Protein AF-A0A1F2RU32-F1 (afdb_monomer)

Foldseek 3Di:
DEDAAFDKDWDWDFDDDDQVFAFQKWKKKWKKFVVWKAWDDKDFDPQCVVQVKDKDWDKDKDQQDPVRTIMIIIIIMIGGPDDADPSHRGGTTGITTMMTTHNPDDWDKMKTDMDTPFIWGPDVVTDTDPDDDDDIDIYTHDHPPDDDDDDDDDDDD

Structure (mmCIF, N/CA/C/O backbone):
data_AF-A0A1F2RU32-F1
#
_entry.id   AF-A0A1F2RU32-F1
#
loop_
_atom_site.group_PDB
_atom_site.id
_atom_site.type_symbol
_atom_site.label_atom_id
_atom_site.label_alt_id
_atom_site.label_comp_id
_atom_site.label_asym_id
_atom_site.label_entity_id
_atom_site.label_seq_id
_atom_site.pdbx_PDB_ins_code
_atom_site.Cartn_x
_atom_site.Cartn_y
_atom_site.Cartn_z
_atom_site.occupancy
_atom_site.B_iso_or_equiv
_atom_site.auth_seq_id
_atom_site.auth_comp_id
_atom_site.auth_asym_id
_atom_site.auth_atom_id
_atom_site.pdbx_PDB_model_num
ATOM 1 N N . MET A 1 1 ? -0.261 -8.547 11.687 1.00 83.44 1 MET A N 1
ATOM 2 C CA . MET A 1 1 ? 0.216 -7.687 12.798 1.00 83.44 1 MET A CA 1
ATOM 3 C C . MET A 1 1 ? -0.922 -7.461 13.772 1.00 83.44 1 MET A C 1
ATOM 5 O O . MET A 1 1 ? -2.059 -7.501 13.321 1.00 83.44 1 MET A O 1
ATOM 9 N N . SER A 1 2 ? -0.645 -7.205 15.049 1.00 88.38 2 SER A N 1
ATOM 10 C CA . SER A 1 2 ? -1.663 -6.806 16.025 1.00 88.38 2 SER A CA 1
ATOM 11 C C . SER A 1 2 ? -1.322 -5.476 16.695 1.00 88.38 2 SER A C 1
ATOM 13 O O . SER A 1 2 ? -0.179 -5.019 16.639 1.00 88.38 2 SER A O 1
ATOM 15 N N . GLY A 1 3 ? -2.331 -4.82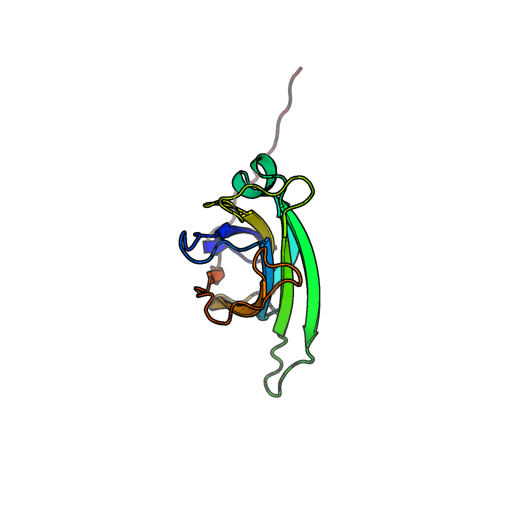8 17.271 1.00 89.88 3 GLY A N 1
ATOM 16 C CA . GLY A 1 3 ? -2.186 -3.614 18.062 1.00 89.88 3 GLY A CA 1
ATOM 17 C C . GLY A 1 3 ? -3.465 -3.280 18.811 1.00 89.88 3 GLY A C 1
ATOM 18 O O . GLY A 1 3 ? -4.517 -3.868 18.572 1.00 89.88 3 GLY A O 1
ATOM 19 N N . THR A 1 4 ? -3.371 -2.316 19.712 1.00 92.56 4 THR A N 1
ATOM 20 C CA . THR A 1 4 ? -4.473 -1.914 20.586 1.00 92.56 4 THR A CA 1
ATOM 21 C C . THR A 1 4 ? -5.026 -0.557 20.145 1.00 92.56 4 THR A C 1
ATOM 23 O O . THR A 1 4 ? -4.359 0.156 19.385 1.00 92.56 4 THR A O 1
ATOM 26 N N . PRO A 1 5 ? -6.246 -0.170 20.555 1.00 94.38 5 PRO A N 1
ATOM 27 C CA . PRO A 1 5 ? -6.789 1.148 20.235 1.00 94.38 5 PRO A CA 1
ATOM 28 C C . PRO A 1 5 ? -5.807 2.280 20.573 1.00 94.38 5 PRO A C 1
ATOM 30 O O . PRO A 1 5 ? -5.246 2.328 21.664 1.00 94.38 5 PRO A O 1
ATOM 33 N N . GLY A 1 6 ? -5.566 3.180 19.616 1.00 92.75 6 GLY A N 1
ATOM 34 C CA . GLY A 1 6 ? -4.582 4.263 19.725 1.00 92.75 6 GLY A CA 1
ATOM 35 C C . GLY A 1 6 ? -3.151 3.906 19.307 1.00 92.75 6 GLY A C 1
ATOM 36 O O . GLY A 1 6 ? -2.358 4.819 19.056 1.00 92.75 6 GLY A O 1
ATOM 37 N N . ALA A 1 7 ? -2.806 2.620 19.181 1.00 93.88 7 ALA A N 1
ATOM 38 C CA . ALA A 1 7 ? -1.465 2.203 18.789 1.00 93.88 7 ALA A CA 1
ATOM 39 C C . ALA A 1 7 ? -1.128 2.611 17.346 1.00 93.88 7 ALA A C 1
ATOM 41 O O . ALA A 1 7 ? -1.975 2.606 16.446 1.00 93.88 7 ALA A O 1
ATOM 42 N N . SER A 1 8 ? 0.149 2.926 17.123 1.00 95.25 8 SER A N 1
ATOM 43 C CA . SER A 1 8 ? 0.712 3.090 15.781 1.00 95.25 8 SER A CA 1
ATOM 44 C C . SER A 1 8 ? 1.255 1.756 15.276 1.00 95.25 8 SER A C 1
ATOM 46 O O . SER A 1 8 ? 1.951 1.050 16.002 1.00 95.25 8 SER A O 1
ATOM 48 N N . LEU A 1 9 ? 0.958 1.425 14.024 1.00 95.19 9 LEU A N 1
ATOM 49 C CA . LEU A 1 9 ? 1.368 0.191 13.367 1.00 95.19 9 LEU A CA 1
ATOM 50 C C . LEU A 1 9 ? 2.194 0.489 12.125 1.00 95.19 9 LEU A C 1
ATOM 52 O O . LEU A 1 9 ? 1.778 1.267 11.271 1.00 95.19 9 LEU A O 1
ATOM 56 N N . MET A 1 10 ? 3.331 -0.187 11.992 1.00 95.44 10 MET A N 1
ATOM 57 C CA . MET A 1 10 ? 4.167 -0.149 10.793 1.00 95.44 10 MET A CA 1
ATOM 58 C C . MET A 1 10 ? 3.944 -1.407 9.962 1.00 95.44 10 MET A C 1
ATOM 60 O O . MET A 1 10 ? 4.507 -2.452 10.269 1.00 95.44 10 MET A O 1
ATOM 64 N N . VAL A 1 11 ? 3.139 -1.309 8.906 1.00 96.75 11 VAL A N 1
ATOM 65 C CA . VAL A 1 11 ? 2.860 -2.432 8.005 1.00 96.75 11 VAL A CA 1
ATOM 66 C C . VAL A 1 11 ? 3.889 -2.438 6.869 1.00 96.75 11 VAL A C 1
ATOM 68 O O . VAL A 1 11 ? 3.916 -1.488 6.083 1.00 96.75 11 VAL A O 1
ATOM 71 N N . PRO A 1 12 ? 4.747 -3.465 6.754 1.00 97.31 12 PRO A N 1
ATOM 72 C CA . PRO A 1 12 ? 5.731 -3.531 5.682 1.00 97.31 12 PRO A CA 1
ATOM 73 C C . PRO A 1 12 ? 5.078 -3.893 4.340 1.00 97.31 12 PRO A C 1
ATOM 75 O O . PRO A 1 12 ? 4.225 -4.777 4.270 1.00 97.31 12 PRO A O 1
ATOM 78 N N . LEU A 1 13 ? 5.517 -3.231 3.271 1.00 97.50 13 LEU A N 1
ATOM 79 C CA . LEU A 1 13 ? 5.181 -3.540 1.885 1.00 97.50 13 LEU A CA 1
ATOM 80 C C . LEU A 1 13 ? 6.406 -4.152 1.203 1.00 97.50 13 LEU A C 1
ATOM 82 O O . LEU A 1 13 ? 7.392 -3.455 0.951 1.00 97.50 13 LEU A O 1
ATOM 86 N N . TYR A 1 14 ? 6.324 -5.446 0.910 1.00 97.31 14 TYR A N 1
ATOM 87 C CA . TYR A 1 14 ? 7.352 -6.190 0.189 1.00 97.31 14 TYR A CA 1
ATOM 88 C C . TYR A 1 14 ? 7.007 -6.315 -1.294 1.00 97.31 14 TYR A C 1
ATOM 90 O O . TYR A 1 14 ? 5.833 -6.357 -1.666 1.00 97.31 14 TYR A O 1
ATOM 98 N N . PHE A 1 15 ? 8.037 -6.407 -2.126 1.00 96.31 15 PHE A N 1
ATOM 99 C CA . PHE A 1 15 ? 7.929 -6.765 -3.531 1.00 96.31 15 PHE A CA 1
ATOM 100 C C . PHE A 1 15 ? 8.870 -7.919 -3.837 1.00 96.31 15 PHE A C 1
ATOM 102 O O . PHE A 1 15 ? 9.986 -7.947 -3.335 1.00 96.31 15 PHE A O 1
ATOM 109 N N . THR A 1 16 ? 8.415 -8.842 -4.679 1.00 94.88 16 THR A N 1
ATOM 110 C CA . THR A 1 16 ? 9.221 -9.957 -5.174 1.00 94.88 16 THR A CA 1
ATOM 111 C C . THR A 1 16 ? 9.164 -9.935 -6.703 1.00 94.88 16 THR A C 1
ATOM 113 O O . THR A 1 16 ? 8.071 -10.072 -7.261 1.00 94.88 16 THR A O 1
ATOM 116 N N . PRO A 1 17 ? 10.297 -9.718 -7.397 1.00 91.44 17 PRO A N 1
ATOM 117 C CA . PRO A 1 17 ? 10.321 -9.555 -8.846 1.00 91.44 17 PRO A CA 1
ATOM 118 C C . PRO A 1 17 ? 10.069 -10.870 -9.590 1.00 91.44 17 PRO A C 1
ATOM 120 O O . PRO A 1 17 ? 10.560 -11.932 -9.206 1.00 91.44 17 PRO A O 1
ATOM 123 N N . ASP A 1 18 ? 9.389 -10.779 -10.735 1.00 90.00 18 ASP A N 1
ATOM 124 C CA . ASP A 1 18 ? 9.477 -11.795 -11.784 1.00 90.00 18 ASP A CA 1
ATOM 125 C C . ASP A 1 18 ? 10.657 -11.452 -12.700 1.00 90.00 18 ASP A C 1
ATOM 127 O O . ASP A 1 18 ? 10.593 -10.503 -13.481 1.00 90.00 18 ASP A O 1
ATOM 131 N N . LEU A 1 19 ? 11.724 -12.251 -12.637 1.00 85.44 19 LEU A N 1
ATOM 132 C CA . LEU A 1 19 ? 12.938 -12.044 -13.436 1.00 85.44 19 LEU A CA 1
ATOM 133 C C . LEU A 1 19 ? 12.691 -12.102 -14.954 1.00 85.44 19 LEU A C 1
ATOM 135 O O . LEU A 1 19 ? 13.523 -11.637 -15.728 1.00 85.44 19 LEU A O 1
ATOM 139 N N . LYS A 1 20 ? 11.567 -12.677 -15.403 1.00 88.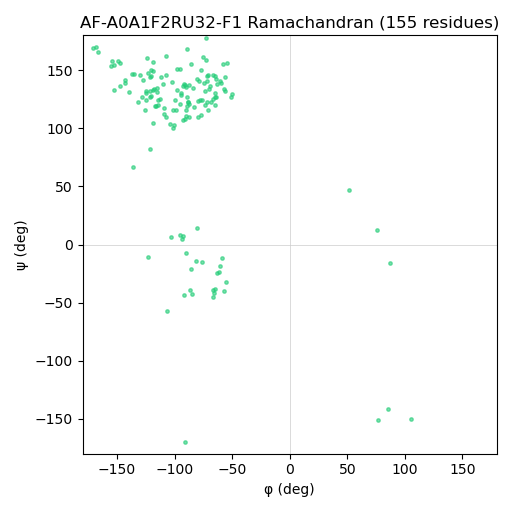25 20 LYS A N 1
ATOM 140 C CA . LYS A 1 20 ? 11.188 -12.703 -16.825 1.00 88.25 20 LYS A CA 1
ATOM 141 C C . LYS A 1 20 ? 10.446 -11.443 -17.262 1.00 88.25 20 LYS A C 1
ATOM 143 O O . LYS A 1 20 ? 10.401 -11.157 -18.458 1.00 88.25 20 LYS A O 1
ATOM 148 N N . THR A 1 21 ? 9.868 -10.716 -16.310 1.00 88.50 21 THR A N 1
ATOM 149 C CA . THR A 1 21 ? 8.996 -9.567 -16.555 1.00 88.50 21 THR A CA 1
ATOM 150 C C . THR A 1 21 ? 9.368 -8.425 -15.600 1.00 88.50 21 THR A C 1
ATOM 152 O O . THR A 1 21 ? 8.591 -8.090 -14.701 1.00 88.50 21 THR A O 1
ATOM 155 N N . PRO A 1 22 ? 10.567 -7.833 -15.750 1.00 90.62 22 PRO A N 1
ATOM 156 C CA . PRO A 1 22 ? 11.054 -6.825 -14.820 1.00 90.62 22 PRO A CA 1
ATOM 157 C C . PRO A 1 22 ? 10.167 -5.575 -14.881 1.00 90.62 22 PRO A C 1
ATOM 159 O O . PRO A 1 22 ? 9.861 -5.050 -15.956 1.00 90.62 22 PRO A O 1
ATOM 162 N N . LEU A 1 23 ? 9.734 -5.110 -13.708 1.00 92.75 23 LEU A N 1
ATOM 163 C CA . LEU A 1 23 ? 8.842 -3.961 -13.588 1.00 92.75 23 LEU A CA 1
ATOM 164 C C . LEU A 1 23 ? 9.630 -2.670 -13.413 1.00 92.75 23 LEU A C 1
ATOM 166 O O . LEU A 1 23 ? 10.551 -2.587 -12.600 1.00 92.75 23 LEU A O 1
ATOM 170 N N . ARG A 1 24 ? 9.191 -1.639 -14.130 1.00 92.75 24 ARG A N 1
ATOM 171 C CA . ARG A 1 24 ? 9.636 -0.256 -13.973 1.00 92.75 24 ARG A CA 1
ATOM 172 C C . ARG A 1 24 ? 8.875 0.471 -12.880 1.00 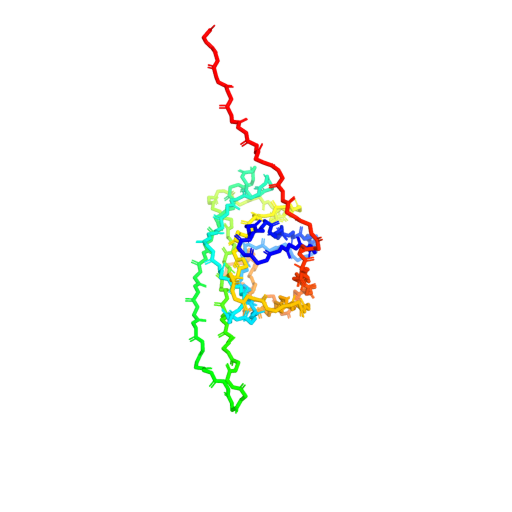92.75 24 ARG A C 1
ATOM 174 O O . ARG A 1 24 ? 9.452 1.252 -12.119 1.00 92.75 24 ARG A O 1
ATOM 181 N N . SER A 1 25 ? 7.568 0.262 -12.856 1.00 95.06 25 SER A N 1
ATOM 182 C CA . SER A 1 25 ? 6.655 0.938 -11.951 1.00 95.06 25 SER A CA 1
ATOM 183 C C . SER A 1 25 ? 5.414 0.094 -11.710 1.00 95.06 25 SER A C 1
ATOM 185 O O . SER A 1 25 ? 5.049 -0.766 -12.518 1.00 95.06 25 SER A O 1
ATOM 187 N N . PHE A 1 26 ? 4.744 0.360 -10.595 1.00 96.69 26 PHE A N 1
ATOM 188 C CA . PHE A 1 26 ? 3.407 -0.147 -10.340 1.00 96.69 26 PHE A CA 1
ATOM 189 C C . PHE A 1 26 ? 2.590 0.832 -9.500 1.00 96.69 26 PHE A C 1
ATOM 191 O O . PHE A 1 26 ? 3.123 1.647 -8.745 1.00 96.69 26 PHE A O 1
ATOM 198 N N . VAL A 1 27 ? 1.272 0.710 -9.625 1.00 97.62 27 VAL A N 1
ATOM 199 C CA . VAL A 1 27 ? 0.273 1.392 -8.809 1.00 97.62 27 VAL A CA 1
ATOM 200 C C . VAL A 1 27 ? -0.631 0.329 -8.201 1.00 97.62 27 VAL A C 1
ATOM 202 O O . VAL A 1 27 ? -1.235 -0.468 -8.922 1.00 97.62 27 VAL A O 1
ATOM 205 N N . VAL A 1 28 ? -0.743 0.331 -6.876 1.00 97.75 28 VAL A N 1
ATOM 206 C CA . VAL A 1 28 ? -1.626 -0.562 -6.118 1.00 97.75 28 VAL A CA 1
ATOM 207 C C . VAL A 1 28 ? -2.537 0.278 -5.239 1.00 97.75 28 VAL A C 1
ATOM 209 O O . VAL A 1 28 ? -2.069 1.161 -4.524 1.00 97.75 28 VAL A O 1
ATOM 212 N N . ASP A 1 29 ? -3.830 -0.023 -5.260 1.00 98.00 29 ASP A N 1
ATOM 213 C CA . ASP A 1 29 ? -4.775 0.490 -4.275 1.00 98.00 29 ASP A CA 1
ATOM 214 C C . ASP A 1 29 ? -4.918 -0.540 -3.150 1.00 98.00 29 ASP A C 1
ATOM 216 O O . ASP A 1 29 ? -5.169 -1.713 -3.406 1.00 98.00 29 ASP A O 1
ATOM 220 N N . ILE A 1 30 ? -4.770 -0.110 -1.900 1.00 98.38 30 ILE A N 1
ATOM 221 C CA . ILE A 1 30 ? -4.984 -0.928 -0.706 1.00 98.38 30 ILE A CA 1
ATOM 222 C C . ILE A 1 30 ? -6.252 -0.430 -0.022 1.00 98.38 30 ILE A C 1
ATOM 224 O O . ILE A 1 30 ? -6.287 0.681 0.507 1.00 98.38 30 ILE A O 1
ATOM 228 N N . GLU A 1 31 ? -7.296 -1.251 -0.029 1.00 97.94 31 GLU A N 1
ATOM 229 C CA . GLU A 1 31 ? -8.548 -0.949 0.661 1.00 97.94 31 GLU A CA 1
ATOM 230 C C . GLU A 1 31 ? -8.507 -1.427 2.118 1.00 97.94 31 GLU A C 1
ATOM 232 O O . GLU A 1 31 ? -8.045 -2.536 2.405 1.00 97.94 31 GLU A O 1
ATOM 237 N N . PHE A 1 32 ? -9.010 -0.601 3.039 1.00 96.75 32 PHE A N 1
ATOM 238 C CA . PHE A 1 32 ? -9.129 -0.929 4.461 1.00 96.75 32 PHE A CA 1
ATOM 239 C C . PHE A 1 32 ? -10.335 -0.236 5.114 1.00 96.75 32 PHE A C 1
ATOM 241 O O . PHE A 1 32 ? -10.831 0.778 4.623 1.00 96.75 32 PHE A O 1
ATOM 248 N N . VAL A 1 33 ? -10.812 -0.788 6.236 1.00 95.06 33 VAL A N 1
ATOM 249 C CA . VAL A 1 33 ? -11.919 -0.214 7.025 1.00 95.06 33 VAL A CA 1
ATOM 250 C C . VAL A 1 33 ? -11.405 0.969 7.841 1.00 95.06 33 VAL A C 1
ATOM 252 O O . VAL A 1 33 ? -10.639 0.790 8.791 1.00 95.06 33 VAL A O 1
ATOM 255 N N . SER A 1 34 ? -11.837 2.177 7.486 1.00 94.75 34 SER A N 1
ATOM 256 C CA . SER A 1 34 ? -11.276 3.420 8.018 1.00 94.75 34 SER A CA 1
ATOM 257 C C . SER A 1 34 ? -11.953 3.946 9.278 1.00 94.75 34 SER A C 1
ATOM 259 O O . SER A 1 34 ? -11.399 4.827 9.934 1.00 94.75 34 SER A O 1
ATOM 261 N N . ASN A 1 35 ? -13.074 3.346 9.703 1.00 92.19 35 ASN A N 1
ATOM 262 C CA . ASN A 1 35 ? -13.640 3.602 11.035 1.00 92.19 35 ASN A CA 1
ATOM 263 C C . ASN A 1 35 ? -12.607 3.343 12.150 1.00 92.19 35 ASN A C 1
ATOM 265 O O . ASN A 1 35 ? -12.631 3.985 13.196 1.00 92.19 35 ASN A O 1
ATOM 269 N N . ASN A 1 36 ? -11.704 2.385 11.924 1.00 92.19 36 ASN A N 1
ATOM 270 C CA . ASN A 1 36 ? -10.854 1.803 12.960 1.00 92.19 36 ASN A CA 1
ATOM 271 C C . ASN A 1 36 ? -9.355 1.914 12.664 1.00 92.19 36 ASN A C 1
ATOM 273 O O . ASN A 1 36 ? -8.545 1.644 13.546 1.00 92.19 36 ASN A O 1
ATOM 277 N N . LEU A 1 37 ? -8.978 2.303 11.447 1.00 95.44 37 LEU A N 1
ATOM 278 C CA . LEU A 1 37 ? -7.590 2.405 11.017 1.00 95.44 37 LEU A CA 1
ATOM 279 C C . LEU A 1 37 ? -7.413 3.654 10.161 1.00 95.44 37 LEU A C 1
ATOM 281 O O . LEU A 1 37 ? -8.180 3.879 9.231 1.00 95.44 37 LEU A O 1
ATOM 285 N N . LYS A 1 38 ? -6.392 4.456 10.449 1.00 96.75 38 LYS A N 1
ATOM 286 C CA . LYS A 1 38 ? -6.064 5.663 9.681 1.00 96.75 38 LYS A CA 1
ATOM 287 C C . LYS A 1 38 ? -4.652 5.567 9.143 1.00 96.75 38 LYS A C 1
ATOM 289 O O . LYS A 1 38 ? -3.724 5.338 9.913 1.00 96.75 38 LYS A O 1
ATOM 294 N N . PHE A 1 39 ? -4.484 5.755 7.839 1.00 97.94 39 PHE A N 1
ATOM 295 C CA . PHE A 1 39 ? -3.156 5.906 7.252 1.00 97.94 39 PHE A CA 1
ATOM 296 C C . PHE A 1 39 ? -2.549 7.245 7.681 1.00 97.94 39 PHE A C 1
ATOM 298 O O . PHE A 1 39 ? -3.235 8.264 7.679 1.00 97.94 39 PHE A O 1
ATOM 305 N N . GLN A 1 40 ? -1.273 7.231 8.055 1.00 97.88 40 GLN A N 1
ATOM 306 C CA . GLN A 1 40 ? -0.540 8.414 8.504 1.00 97.88 40 GLN A CA 1
ATOM 307 C C . GLN A 1 40 ? 0.446 8.873 7.435 1.00 97.88 40 GLN A C 1
ATOM 309 O O . GLN A 1 40 ? 0.424 10.018 6.996 1.00 97.88 40 GLN A O 1
ATOM 314 N N . LYS A 1 41 ? 1.340 7.969 7.033 1.00 97.69 41 LYS A N 1
ATOM 315 C CA . LYS A 1 41 ? 2.398 8.229 6.058 1.00 97.69 41 LYS A CA 1
ATOM 316 C C . LYS A 1 41 ? 3.009 6.920 5.581 1.00 97.69 41 LYS A C 1
ATOM 318 O O . LYS A 1 41 ? 2.865 5.885 6.230 1.00 97.69 41 LYS A O 1
ATOM 323 N N . ALA A 1 42 ? 3.759 6.997 4.492 1.00 97.88 42 ALA A N 1
ATOM 324 C CA . ALA A 1 42 ? 4.691 5.955 4.098 1.00 97.88 42 ALA A CA 1
ATOM 325 C C . ALA A 1 42 ? 6.131 6.423 4.334 1.00 97.88 42 ALA A C 1
ATOM 327 O O . ALA A 1 42 ? 6.454 7.603 4.191 1.00 97.88 42 ALA A O 1
ATOM 328 N N . SER A 1 43 ? 6.998 5.488 4.695 1.00 96.56 43 SER A N 1
ATOM 329 C CA . SER A 1 43 ? 8.449 5.673 4.713 1.00 96.56 43 SER A CA 1
ATOM 330 C C . SER A 1 43 ? 9.080 4.644 3.787 1.00 96.56 43 SER A C 1
ATOM 332 O O . SER A 1 43 ? 8.570 3.529 3.684 1.00 96.56 43 SER A O 1
ATOM 334 N N . ARG A 1 44 ? 10.160 5.008 3.088 1.00 96.31 44 ARG A N 1
ATOM 335 C CA . ARG A 1 44 ? 10.852 4.071 2.194 1.00 96.31 44 ARG A CA 1
ATOM 336 C C . ARG A 1 44 ? 11.448 2.919 3.000 1.00 96.31 44 ARG A C 1
ATOM 338 O O . ARG A 1 44 ? 11.885 3.098 4.134 1.00 96.31 44 ARG A O 1
ATOM 345 N N . GLY A 1 45 ? 11.395 1.731 2.417 1.00 97.06 45 GLY A N 1
ATOM 346 C CA . GLY A 1 45 ? 12.091 0.554 2.908 1.00 97.06 45 GLY A CA 1
ATOM 347 C C . GLY A 1 45 ? 13.496 0.464 2.321 1.00 97.06 45 GLY A C 1
ATOM 348 O O . GLY A 1 45 ? 13.829 1.158 1.361 1.00 97.06 45 GLY A O 1
ATOM 349 N N . VAL A 1 46 ? 14.311 -0.426 2.886 1.00 95.75 46 VAL A N 1
ATOM 350 C CA . VAL A 1 46 ? 15.734 -0.562 2.533 1.00 95.75 46 VAL A CA 1
ATOM 351 C C . VAL A 1 46 ? 15.937 -0.844 1.040 1.00 95.75 46 VAL A C 1
ATOM 353 O O . VAL A 1 46 ? 16.824 -0.253 0.430 1.00 95.75 46 VAL A O 1
ATOM 356 N N . ALA A 1 47 ? 15.096 -1.688 0.429 1.00 94.69 47 ALA A N 1
ATOM 357 C CA . ALA A 1 47 ? 15.214 -2.007 -0.994 1.00 94.69 47 ALA A CA 1
ATOM 358 C C . ALA A 1 47 ? 14.924 -0.775 -1.868 1.00 94.69 47 ALA A C 1
ATOM 360 O O . ALA A 1 47 ? 15.660 -0.487 -2.812 1.00 94.69 47 ALA A O 1
ATOM 361 N N . ALA A 1 48 ? 13.897 0.002 -1.509 1.00 94.31 48 ALA A N 1
ATOM 362 C CA . ALA A 1 48 ? 13.568 1.240 -2.208 1.00 94.31 48 ALA A CA 1
ATOM 363 C C . ALA A 1 48 ? 14.667 2.305 -2.071 1.00 94.31 48 ALA A C 1
ATOM 365 O O . ALA A 1 48 ? 14.953 3.009 -3.034 1.00 94.31 48 ALA A O 1
ATOM 366 N N . GLU A 1 49 ? 15.303 2.424 -0.904 1.00 93.31 49 GLU A N 1
ATOM 367 C CA . GLU A 1 49 ? 16.404 3.373 -0.700 1.00 93.31 49 GLU A CA 1
ATOM 368 C C . GLU A 1 49 ? 17.640 3.012 -1.526 1.00 93.31 49 GLU A C 1
ATOM 370 O O . GLU A 1 49 ? 18.212 3.882 -2.180 1.00 93.31 49 GLU A O 1
ATOM 375 N N . GLN A 1 50 ? 18.025 1.734 -1.541 1.00 91.19 50 GLN A N 1
ATOM 376 C CA . GLN A 1 50 ? 19.209 1.263 -2.264 1.00 91.19 50 GLN A CA 1
ATOM 377 C C . GLN A 1 50 ? 19.067 1.390 -3.784 1.00 91.19 50 GLN A C 1
ATOM 379 O O . GLN A 1 50 ? 20.026 1.759 -4.458 1.00 91.19 50 GLN A O 1
ATOM 384 N N . ALA A 1 51 ? 17.877 1.107 -4.321 1.00 90.44 51 ALA A N 1
ATOM 385 C CA . ALA A 1 51 ? 17.609 1.169 -5.758 1.00 90.44 51 ALA A CA 1
ATOM 386 C C . ALA A 1 51 ? 16.999 2.506 -6.216 1.00 90.44 51 ALA A C 1
ATOM 388 O O . ALA A 1 51 ? 16.572 2.619 -7.364 1.00 90.44 51 ALA A O 1
ATOM 389 N N . ASN A 1 52 ? 16.931 3.505 -5.328 1.00 90.88 52 ASN A N 1
ATOM 390 C CA . ASN A 1 52 ? 16.341 4.817 -5.599 1.00 90.88 52 ASN A CA 1
ATOM 391 C C . ASN A 1 52 ? 14.919 4.733 -6.201 1.00 90.88 52 ASN A C 1
ATOM 393 O O . ASN A 1 52 ? 14.591 5.371 -7.204 1.00 90.88 52 ASN A O 1
ATOM 397 N N . VAL A 1 53 ? 14.075 3.901 -5.590 1.00 93.75 53 VAL A N 1
ATOM 398 C CA . VAL A 1 53 ? 12.654 3.798 -5.923 1.00 93.75 53 VAL A CA 1
ATOM 399 C C . VAL A 1 53 ? 11.912 4.954 -5.262 1.00 93.75 53 VAL A C 1
ATOM 401 O O . VAL A 1 53 ? 11.922 5.111 -4.035 1.00 93.75 53 VAL A O 1
ATOM 404 N N . ASP A 1 54 ? 11.210 5.727 -6.078 1.00 95.06 54 ASP A N 1
ATOM 405 C CA . ASP A 1 54 ? 10.254 6.713 -5.606 1.00 95.06 54 ASP A CA 1
ATOM 406 C C . ASP A 1 54 ? 8.977 6.008 -5.157 1.00 95.06 54 ASP A C 1
ATOM 408 O O . ASP A 1 54 ? 8.350 5.271 -5.921 1.00 95.06 54 ASP A O 1
ATOM 412 N N . ILE A 1 55 ? 8.584 6.259 -3.907 1.00 96.88 55 ILE A N 1
ATOM 413 C CA . ILE A 1 55 ? 7.326 5.791 -3.327 1.00 96.88 55 ILE A CA 1
ATOM 414 C C . ILE A 1 55 ? 6.460 7.009 -3.031 1.00 96.88 55 ILE A C 1
ATOM 416 O O . ILE A 1 55 ? 6.828 7.860 -2.220 1.00 96.88 55 ILE A O 1
ATOM 420 N N . THR A 1 56 ? 5.285 7.077 -3.649 1.00 97.88 56 THR A N 1
ATOM 421 C CA . THR A 1 56 ? 4.280 8.102 -3.347 1.00 97.88 56 THR A CA 1
ATOM 422 C C . THR A 1 56 ? 2.981 7.458 -2.893 1.00 97.88 56 THR A C 1
ATOM 424 O O . THR A 1 56 ? 2.664 6.326 -3.263 1.00 97.88 56 THR A O 1
ATOM 427 N N . THR A 1 57 ? 2.238 8.173 -2.048 1.00 98.44 57 THR A N 1
ATOM 428 C CA . THR A 1 57 ? 0.974 7.681 -1.499 1.00 98.44 57 THR A CA 1
ATOM 429 C C . THR A 1 57 ? -0.113 8.739 -1.545 1.00 98.44 57 THR A C 1
ATOM 431 O O . THR A 1 57 ? 0.168 9.926 -1.395 1.00 98.44 57 THR A O 1
ATOM 434 N N . ALA A 1 58 ? -1.353 8.303 -1.745 1.00 98.31 58 ALA A N 1
ATOM 435 C CA . ALA A 1 58 ? -2.541 9.145 -1.668 1.00 98.31 58 ALA A CA 1
ATOM 436 C C . ALA A 1 58 ? -3.696 8.350 -1.055 1.00 98.31 58 ALA A C 1
ATOM 438 O O . ALA A 1 58 ? -3.856 7.168 -1.348 1.00 98.31 58 ALA A O 1
ATOM 439 N N . VAL A 1 59 ? -4.509 8.992 -0.217 1.00 98.25 59 VAL A N 1
ATOM 440 C CA . VAL A 1 59 ? -5.687 8.365 0.396 1.00 98.25 59 VAL A CA 1
ATOM 441 C C . VAL A 1 59 ? -6.947 8.969 -0.199 1.00 98.25 59 VAL A C 1
ATOM 443 O O . VAL A 1 59 ? -7.033 10.177 -0.407 1.00 98.25 59 VAL A O 1
ATOM 446 N N . THR A 1 60 ? -7.929 8.124 -0.487 1.00 97.62 60 THR A N 1
ATOM 447 C CA . THR A 1 60 ? -9.280 8.545 -0.862 1.00 97.62 60 THR A CA 1
ATOM 448 C C . THR A 1 60 ? -10.287 7.828 0.020 1.00 97.62 60 THR A C 1
ATOM 450 O O . THR A 1 60 ? -10.272 6.599 0.107 1.00 97.62 60 THR A O 1
ATOM 453 N N . ASP A 1 61 ? -11.165 8.595 0.655 1.00 95.25 61 ASP A N 1
ATOM 454 C CA . ASP A 1 61 ? -12.217 8.068 1.516 1.00 95.25 61 ASP A CA 1
ATOM 455 C C . ASP A 1 61 ? -13.499 7.841 0.715 1.00 95.25 61 ASP A C 1
ATOM 457 O O . ASP A 1 61 ? -13.887 8.665 -0.116 1.00 95.25 61 ASP A O 1
ATOM 461 N N . ALA A 1 62 ? -14.163 6.715 0.967 1.00 90.50 62 ALA A N 1
ATOM 462 C CA . ALA A 1 62 ? -15.503 6.456 0.466 1.00 90.50 62 ALA A CA 1
ATOM 463 C C . ALA A 1 62 ? -16.552 6.839 1.526 1.00 90.50 62 ALA A C 1
ATOM 465 O O . ALA A 1 62 ? -16.279 6.731 2.728 1.00 90.50 62 ALA A O 1
ATOM 466 N N . PRO A 1 63 ? -17.769 7.233 1.106 1.00 92.12 63 PRO A N 1
ATOM 467 C CA . PRO A 1 63 ? -18.905 7.339 2.013 1.00 92.12 63 PRO A CA 1
ATOM 468 C C . PRO A 1 63 ? -19.140 6.032 2.776 1.00 92.12 63 PRO A C 1
ATOM 470 O O . PRO A 1 63 ? -18.773 4.950 2.309 1.00 92.12 63 PRO A O 1
ATOM 473 N N . ALA A 1 64 ? -19.778 6.137 3.940 1.00 93.56 64 ALA A N 1
ATOM 474 C CA . ALA A 1 64 ? -20.210 4.961 4.680 1.00 93.56 64 ALA A CA 1
ATOM 475 C C . ALA A 1 64 ? -21.203 4.134 3.846 1.00 93.56 64 ALA A C 1
ATOM 477 O O . ALA A 1 64 ? -22.058 4.698 3.162 1.00 93.56 64 ALA A O 1
ATOM 478 N N . ASP A 1 65 ? -21.086 2.809 3.914 1.00 92.00 65 ASP A N 1
ATOM 479 C CA . ASP A 1 65 ? -22.093 1.907 3.356 1.00 92.00 65 ASP A CA 1
ATOM 480 C C . ASP A 1 65 ? -23.376 1.885 4.212 1.00 92.00 65 ASP A C 1
ATOM 482 O O . ASP A 1 65 ? -23.451 2.512 5.272 1.00 92.00 65 ASP A O 1
ATOM 486 N N . ASP A 1 66 ? -24.390 1.126 3.780 1.00 92.88 66 ASP A N 1
ATOM 487 C CA . ASP A 1 66 ? -25.683 0.999 4.477 1.00 92.88 66 ASP A CA 1
ATOM 488 C C . ASP A 1 66 ? -25.562 0.466 5.921 1.00 92.88 66 ASP A C 1
ATOM 490 O O . ASP A 1 66 ? -26.527 0.490 6.686 1.00 92.88 66 ASP A O 1
ATOM 494 N N . LYS A 1 67 ? -24.383 -0.038 6.309 1.00 91.12 67 LYS A N 1
ATOM 495 C CA . LYS A 1 67 ? -24.071 -0.538 7.654 1.00 91.12 67 LYS A CA 1
ATOM 496 C C . LYS A 1 67 ? -23.234 0.452 8.470 1.00 91.12 67 LYS A C 1
ATOM 498 O O . LYS A 1 67 ? -22.788 0.105 9.563 1.00 91.12 67 LYS A O 1
ATOM 503 N N . GLY A 1 68 ? -23.003 1.662 7.960 1.00 91.31 68 GLY A N 1
ATOM 504 C CA . GLY A 1 68 ? -22.184 2.682 8.613 1.00 91.31 68 GLY A CA 1
ATOM 505 C C . GLY A 1 68 ? -20.676 2.420 8.525 1.00 91.31 68 GLY A C 1
ATOM 506 O O . GLY A 1 68 ? -19.902 3.055 9.246 1.00 91.31 68 GLY A O 1
ATOM 507 N N . VAL A 1 69 ? -20.233 1.484 7.677 1.00 91.06 69 VAL A N 1
ATOM 508 C CA . VAL A 1 69 ? -18.811 1.158 7.525 1.00 91.06 69 VAL A CA 1
ATOM 509 C C . VAL A 1 69 ? -18.201 2.058 6.457 1.00 91.06 69 VAL A C 1
ATOM 511 O O . VAL A 1 69 ? -18.596 2.015 5.294 1.00 91.06 69 VAL A O 1
ATOM 514 N N . THR A 1 70 ? -17.207 2.853 6.841 1.00 94.44 70 THR A N 1
ATOM 515 C CA . THR A 1 70 ? -16.376 3.632 5.924 1.00 94.44 70 THR A CA 1
ATOM 516 C C . THR A 1 70 ? -15.158 2.815 5.513 1.00 94.44 70 THR A C 1
ATOM 518 O O . THR A 1 70 ? -14.509 2.142 6.323 1.00 94.44 70 THR A O 1
ATOM 521 N N . ARG A 1 71 ? -14.824 2.875 4.225 1.00 95.75 71 ARG A N 1
ATOM 522 C CA . ARG A 1 71 ? -13.588 2.305 3.686 1.00 95.75 71 ARG A CA 1
ATOM 523 C C . ARG A 1 71 ? -12.769 3.406 3.043 1.00 95.75 71 ARG A C 1
ATOM 525 O O . ARG A 1 71 ? -13.320 4.317 2.429 1.00 95.75 71 ARG A O 1
ATOM 532 N N . SER A 1 72 ? -11.458 3.287 3.157 1.00 97.75 72 SER A N 1
ATOM 533 C CA . SER A 1 72 ? -10.519 4.168 2.473 1.00 97.75 72 SER A CA 1
ATOM 534 C C . SER A 1 72 ? -9.652 3.346 1.536 1.00 97.75 72 SER A C 1
ATOM 536 O O . SER A 1 72 ? -9.365 2.173 1.794 1.00 97.75 72 SER A O 1
ATOM 538 N N . LYS A 1 73 ? -9.236 3.972 0.437 1.00 98.06 73 LYS A N 1
ATOM 539 C CA . LYS A 1 73 ? -8.271 3.421 -0.511 1.00 98.06 73 LYS A CA 1
ATOM 540 C C . LYS A 1 73 ? -6.970 4.189 -0.383 1.00 98.06 73 LYS A C 1
ATOM 542 O O . LYS A 1 73 ? -6.932 5.390 -0.638 1.00 98.06 73 LYS A O 1
ATOM 547 N N . LEU A 1 74 ? -5.915 3.488 0.011 1.00 98.56 74 LEU A N 1
ATOM 548 C CA . LEU A 1 74 ? -4.547 3.982 -0.045 1.00 98.56 74 LEU A CA 1
ATOM 549 C C . LEU A 1 74 ? -3.951 3.591 -1.394 1.00 98.56 74 LEU A C 1
ATOM 551 O O . LEU A 1 74 ? -3.639 2.424 -1.617 1.00 98.56 74 LEU A O 1
ATOM 555 N N . ARG A 1 75 ? -3.774 4.563 -2.281 1.00 98.69 75 ARG A N 1
ATOM 556 C CA . ARG A 1 75 ? -2.995 4.396 -3.503 1.00 98.69 75 ARG A CA 1
ATOM 557 C C . ARG A 1 75 ? -1.516 4.476 -3.169 1.00 98.69 75 ARG A C 1
ATOM 559 O O . ARG A 1 75 ? -1.075 5.478 -2.611 1.00 98.69 75 ARG A O 1
ATOM 566 N N . VAL A 1 76 ? -0.765 3.449 -3.541 1.00 98.44 76 VAL 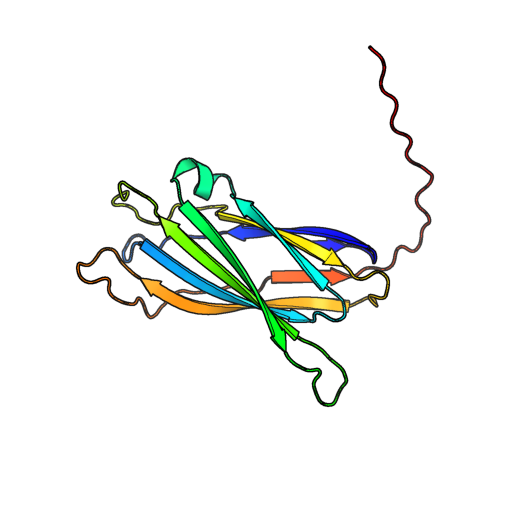A N 1
ATOM 567 C CA . VAL A 1 76 ? 0.696 3.398 -3.468 1.00 98.44 76 VAL A CA 1
ATOM 568 C C . VAL A 1 76 ? 1.239 3.321 -4.886 1.00 98.44 76 VAL A C 1
ATOM 570 O O . VAL A 1 76 ? 0.884 2.415 -5.639 1.00 98.44 76 VAL A O 1
ATOM 573 N N . THR A 1 77 ? 2.111 4.259 -5.238 1.00 98.06 77 THR A N 1
ATOM 574 C CA . THR A 1 77 ? 2.839 4.259 -6.508 1.00 98.06 77 THR A CA 1
ATOM 575 C C . THR A 1 77 ? 4.310 4.033 -6.214 1.00 98.06 77 THR A C 1
ATOM 577 O O . THR A 1 77 ? 4.895 4.794 -5.442 1.00 98.06 77 THR A O 1
ATOM 580 N N . ALA A 1 78 ? 4.895 3.017 -6.841 1.00 96.75 78 ALA A N 1
ATOM 581 C CA . ALA A 1 78 ? 6.328 2.764 -6.823 1.00 96.75 78 ALA A CA 1
ATOM 582 C C . ALA A 1 78 ? 6.892 2.920 -8.235 1.00 96.75 78 ALA A C 1
ATOM 584 O O . ALA A 1 78 ? 6.349 2.352 -9.185 1.00 96.75 78 ALA A O 1
ATOM 585 N N . SER A 1 79 ? 7.980 3.668 -8.386 1.00 95.56 79 SER A N 1
ATOM 586 C CA . SER A 1 79 ? 8.644 3.862 -9.677 1.00 95.56 79 SER A CA 1
ATOM 587 C C . SER A 1 79 ? 10.144 4.034 -9.505 1.00 95.56 79 SER A C 1
ATOM 589 O O . SER A 1 79 ? 10.581 4.791 -8.646 1.00 95.56 79 SER A O 1
ATOM 591 N N . LEU A 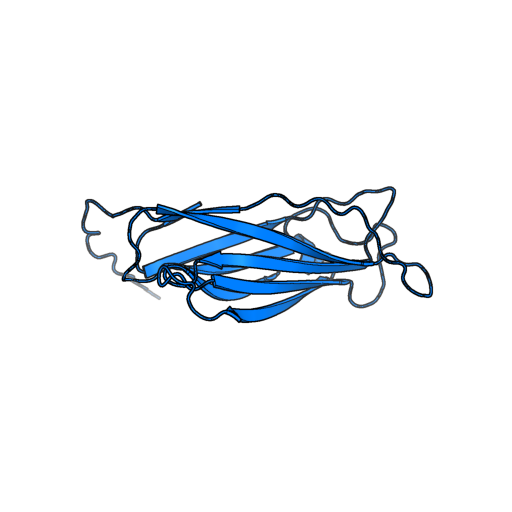1 80 ? 10.938 3.377 -10.347 1.00 92.62 80 LEU A N 1
ATOM 592 C CA . LEU A 1 80 ? 12.383 3.608 -10.381 1.00 92.62 80 LEU A CA 1
ATOM 593 C C . LEU A 1 80 ? 12.690 5.022 -10.888 1.00 92.62 80 LEU A C 1
ATOM 595 O O . LEU A 1 80 ? 12.255 5.395 -11.984 1.00 92.62 80 LEU A O 1
ATOM 599 N N . ALA A 1 81 ? 13.454 5.786 -10.105 1.00 77.44 81 ALA A N 1
ATOM 600 C CA . ALA A 1 81 ? 13.915 7.117 -10.479 1.00 77.44 81 ALA A CA 1
ATOM 601 C C . ALA A 1 81 ? 15.347 7.064 -11.037 1.00 77.44 81 ALA A C 1
ATOM 603 O O . ALA A 1 81 ? 16.252 6.499 -10.423 1.00 77.44 81 ALA A O 1
ATOM 604 N N . GLY A 1 82 ? 15.588 7.723 -12.174 1.00 69.94 82 GLY A N 1
ATOM 605 C CA . GLY A 1 82 ? 16.935 7.883 -12.736 1.00 69.94 82 GLY A CA 1
ATOM 606 C C . GLY A 1 82 ? 17.409 6.711 -13.606 1.00 69.94 82 GLY A C 1
ATOM 607 O O . GLY A 1 82 ? 16.644 6.185 -14.418 1.00 69.94 82 GLY A O 1
ATOM 608 N N . GLN A 1 83 ? 18.700 6.355 -13.505 1.00 64.12 83 GLN A N 1
ATOM 609 C CA . GLN A 1 83 ? 19.265 5.238 -14.268 1.00 64.12 83 GLN A CA 1
ATOM 610 C C . GLN A 1 83 ? 18.624 3.932 -13.817 1.00 64.12 83 GLN A C 1
ATOM 612 O O . GLN A 1 83 ? 18.669 3.549 -12.654 1.00 64.12 83 GLN A O 1
ATOM 617 N N . THR A 1 84 ? 17.993 3.280 -14.776 1.00 68.44 84 THR A N 1
ATOM 618 C CA . THR A 1 84 ? 17.171 2.109 -14.554 1.00 68.44 84 THR A CA 1
ATOM 619 C C . THR A 1 84 ? 18.045 0.854 -14.498 1.00 68.44 84 THR A C 1
ATOM 621 O O . THR A 1 84 ? 18.687 0.553 -15.508 1.00 68.44 84 THR A O 1
ATOM 624 N N . PRO A 1 85 ? 18.080 0.114 -13.375 1.00 72.31 85 PRO A N 1
ATOM 625 C CA . PRO A 1 85 ? 18.759 -1.174 -13.340 1.00 72.31 85 PRO A CA 1
ATOM 626 C C . PRO A 1 85 ? 18.073 -2.156 -14.307 1.00 72.31 85 PRO A C 1
ATOM 628 O O . PRO A 1 85 ? 16.839 -2.178 -14.371 1.00 72.31 85 PRO A O 1
ATOM 631 N N . PRO A 1 86 ? 18.833 -2.964 -15.070 1.00 71.50 86 PRO A N 1
ATOM 632 C CA . PRO A 1 86 ? 18.262 -3.931 -16.009 1.00 71.50 86 PRO A CA 1
ATOM 633 C C . PRO A 1 86 ? 17.386 -4.992 -15.322 1.00 71.50 86 PRO A C 1
ATOM 635 O O . PRO A 1 86 ? 16.497 -5.552 -15.958 1.00 71.50 86 PRO A O 1
ATOM 638 N N . GLU A 1 87 ? 17.597 -5.238 -14.028 1.00 82.69 87 GLU A N 1
ATOM 639 C CA . GLU A 1 87 ? 16.823 -6.170 -13.200 1.00 82.69 87 GLU A CA 1
ATOM 640 C C . GLU A 1 87 ? 15.444 -5.619 -12.791 1.00 82.69 87 GLU A C 1
ATOM 642 O O . GLU A 1 87 ? 14.563 -6.376 -12.382 1.00 82.69 87 GLU A O 1
ATOM 647 N N . GLY A 1 88 ? 15.230 -4.310 -12.938 1.00 89.38 88 GLY A N 1
ATOM 648 C CA . GLY A 1 88 ? 13.999 -3.623 -12.573 1.00 89.38 88 GLY A CA 1
ATOM 649 C C . GLY A 1 88 ? 13.820 -3.380 -11.075 1.00 89.38 88 GLY A C 1
ATOM 650 O O . GLY A 1 88 ? 14.782 -3.134 -10.350 1.00 89.38 88 GLY A O 1
ATOM 651 N N . MET A 1 89 ? 12.562 -3.329 -10.629 1.00 92.81 89 MET A N 1
ATOM 652 C CA . MET A 1 89 ? 12.193 -3.046 -9.237 1.00 92.81 89 MET A CA 1
ATOM 653 C C . MET A 1 89 ? 12.874 -4.046 -8.279 1.00 92.81 89 MET A C 1
ATOM 655 O O . MET A 1 89 ? 12.804 -5.252 -8.530 1.00 92.81 89 MET A O 1
ATOM 659 N N . PRO A 1 90 ? 13.514 -3.584 -7.187 1.00 93.25 90 PRO A N 1
ATOM 660 C CA . PRO A 1 90 ? 14.309 -4.447 -6.319 1.00 93.25 90 PRO A CA 1
ATOM 661 C C . PRO A 1 90 ? 13.433 -5.397 -5.500 1.00 93.25 90 PRO A C 1
ATOM 663 O O . PRO A 1 90 ? 12.350 -5.026 -5.046 1.00 93.25 90 PRO A O 1
ATOM 666 N N . ASP A 1 91 ? 13.948 -6.600 -5.254 1.00 95.31 91 ASP A N 1
ATOM 667 C CA . ASP A 1 91 ? 13.370 -7.525 -4.281 1.00 95.31 91 ASP A CA 1
ATOM 668 C C . ASP A 1 91 ? 13.468 -6.964 -2.855 1.00 95.31 91 ASP A C 1
ATOM 670 O O . ASP A 1 91 ? 14.446 -6.311 -2.478 1.00 95.31 91 ASP A O 1
ATOM 674 N N . GLY A 1 92 ? 12.455 -7.254 -2.046 1.00 96.88 92 GLY A N 1
ATOM 675 C CA . GLY A 1 92 ? 12.435 -6.964 -0.624 1.00 96.88 92 GLY A CA 1
ATOM 676 C C . GLY A 1 92 ? 11.542 -5.790 -0.238 1.00 96.88 92 GLY A C 1
ATOM 677 O O . GLY A 1 92 ? 10.474 -5.552 -0.802 1.00 96.88 92 GLY A O 1
ATOM 678 N N . LEU A 1 93 ? 11.930 -5.113 0.844 1.00 97.56 93 LEU A N 1
ATOM 679 C CA . LEU A 1 93 ? 11.080 -4.138 1.516 1.00 97.56 93 LEU A CA 1
ATOM 680 C C . LEU A 1 93 ? 11.083 -2.788 0.790 1.00 97.56 93 LEU A C 1
ATOM 682 O O . LEU A 1 93 ? 12.059 -2.037 0.873 1.00 97.56 93 LEU A O 1
ATOM 686 N N . LEU A 1 94 ? 9.958 -2.440 0.166 1.00 97.62 94 LEU A N 1
ATOM 687 C CA . LEU A 1 94 ? 9.790 -1.174 -0.545 1.00 97.62 94 LEU A CA 1
ATOM 688 C C . LEU A 1 94 ? 9.333 -0.032 0.358 1.00 97.62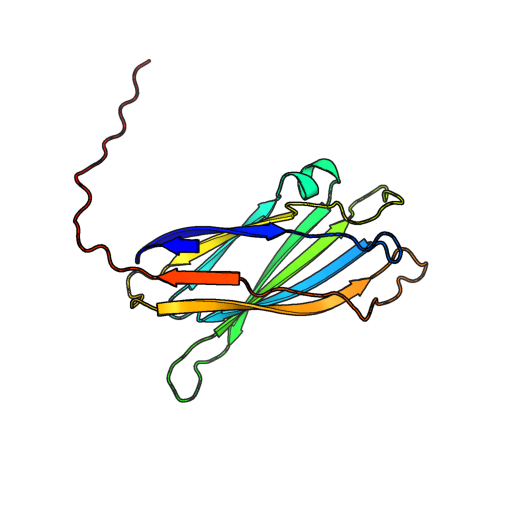 94 LEU A C 1
ATOM 690 O O . LEU A 1 94 ? 9.784 1.101 0.192 1.00 97.62 94 LEU A O 1
ATOM 694 N N . ALA A 1 95 ? 8.436 -0.299 1.308 1.00 98.00 95 ALA A N 1
ATOM 695 C CA . ALA A 1 95 ? 7.906 0.744 2.179 1.00 98.00 95 ALA A CA 1
ATOM 696 C C . ALA A 1 95 ? 7.457 0.217 3.543 1.00 98.00 95 ALA A C 1
ATOM 698 O O . ALA A 1 95 ? 7.033 -0.927 3.680 1.00 98.00 95 ALA A O 1
ATOM 699 N N . TYR A 1 96 ? 7.472 1.099 4.535 1.00 97.94 96 TYR A N 1
ATOM 700 C CA . TYR A 1 96 ? 6.701 0.970 5.764 1.00 97.94 96 TYR A CA 1
ATOM 701 C C . TYR A 1 96 ? 5.472 1.871 5.665 1.00 97.94 96 TYR A C 1
ATOM 703 O O . TYR A 1 96 ? 5.594 3.095 5.590 1.00 97.94 96 TYR A O 1
ATOM 711 N N . LEU A 1 97 ? 4.286 1.270 5.672 1.00 98.19 97 LEU A N 1
ATOM 712 C CA . LEU A 1 97 ? 3.012 1.977 5.710 1.00 98.19 97 LEU A CA 1
ATOM 713 C C . LEU A 1 97 ? 2.621 2.178 7.173 1.00 98.19 97 LEU A C 1
ATOM 715 O O . LEU A 1 97 ? 2.328 1.216 7.885 1.00 98.19 97 LEU A O 1
ATOM 719 N N . LEU A 1 98 ? 2.653 3.424 7.636 1.00 97.75 98 LEU A N 1
ATOM 720 C CA . LEU A 1 98 ? 2.321 3.756 9.011 1.00 97.75 98 LEU A CA 1
ATOM 721 C C . LEU A 1 98 ? 0.819 4.001 9.131 1.00 97.75 98 LEU A C 1
ATOM 723 O O . LEU A 1 98 ? 0.263 4.886 8.476 1.00 97.75 98 LEU A O 1
ATOM 727 N N . PHE A 1 99 ? 0.181 3.234 10.002 1.00 97.62 99 PHE A N 1
ATOM 728 C CA . PHE A 1 99 ? -1.222 3.368 10.353 1.00 97.62 99 PHE A CA 1
ATOM 729 C C . PHE A 1 99 ? -1.376 3.679 11.838 1.00 97.62 99 PHE A C 1
ATOM 731 O O . PHE A 1 99 ? -0.514 3.352 12.648 1.00 97.62 99 PHE A O 1
ATOM 738 N N . GLN A 1 100 ? -2.505 4.271 12.199 1.00 97.19 100 GLN A N 1
ATOM 739 C CA . GLN A 1 100 ? -2.933 4.447 13.578 1.00 97.19 100 GLN A CA 1
ATOM 740 C C . GLN A 1 100 ? -4.273 3.746 13.774 1.00 97.19 100 GLN A C 1
ATOM 742 O O . GLN A 1 100 ? -5.212 3.983 13.007 1.00 97.19 100 GLN A O 1
ATOM 747 N N . ILE A 1 101 ? -4.366 2.890 14.790 1.00 95.81 101 ILE A N 1
ATOM 748 C CA . ILE A 1 101 ? -5.639 2.301 15.204 1.00 95.81 101 ILE A CA 1
ATOM 749 C C . ILE A 1 101 ? -6.451 3.388 15.917 1.00 95.81 101 ILE A C 1
ATOM 751 O O . ILE A 1 101 ? -5.933 4.085 16.790 1.00 95.81 101 ILE A O 1
ATOM 755 N N . SER A 1 102 ? -7.724 3.538 15.553 1.00 94.00 102 SER A N 1
ATOM 756 C CA . SER A 1 102 ? -8.639 4.462 16.233 1.00 94.00 102 SER A CA 1
ATOM 757 C C . SER A 1 102 ? -8.718 4.151 17.731 1.00 94.00 102 SER A C 1
ATOM 759 O O . SER A 1 102 ? -8.720 2.987 18.124 1.00 94.00 102 SER A O 1
ATOM 761 N N . LEU A 1 103 ? -8.837 5.179 18.574 1.00 92.56 103 LEU A N 1
ATOM 762 C CA . LEU A 1 103 ? -9.086 5.002 20.012 1.00 92.56 103 LEU A CA 1
ATOM 763 C C . LEU A 1 103 ? -10.432 4.317 20.290 1.00 92.56 103 LEU A C 1
ATOM 765 O O . LEU A 1 103 ? -10.602 3.678 21.321 1.00 92.56 103 LEU A O 1
ATOM 769 N N . GLU A 1 104 ? -11.371 4.426 19.353 1.00 91.00 104 GLU A N 1
ATOM 770 C CA . GLU A 1 104 ? -12.708 3.831 19.438 1.00 91.00 104 GLU A CA 1
ATOM 771 C C . GLU A 1 104 ? -12.782 2.451 18.766 1.00 91.00 104 GLU A C 1
ATOM 773 O O . GLU A 1 104 ? -13.864 1.871 18.637 1.00 91.00 104 GLU A O 1
ATOM 778 N N . ALA A 1 105 ? -11.645 1.923 18.297 1.00 89.88 105 ALA A N 1
ATOM 779 C CA . ALA A 1 105 ? -11.625 0.651 17.600 1.00 89.88 105 ALA A CA 1
ATOM 780 C C . ALA A 1 105 ? -12.066 -0.485 18.528 1.00 89.88 105 ALA A C 1
ATOM 782 O O . ALA A 1 105 ? -11.514 -0.699 19.607 1.00 89.88 105 ALA A O 1
ATOM 783 N N . LYS A 1 106 ? -13.056 -1.254 18.077 1.00 88.44 106 LYS A N 1
ATOM 784 C CA . LYS A 1 106 ? -13.433 -2.517 18.721 1.00 88.44 106 LYS A CA 1
ATOM 785 C C . LYS A 1 106 ? -12.396 -3.596 18.372 1.00 88.44 106 LYS A C 1
ATOM 787 O O . LYS A 1 106 ? -11.677 -3.429 17.389 1.00 88.44 106 LYS A O 1
ATOM 792 N N . PRO A 1 107 ? -12.308 -4.704 19.122 1.00 89.44 107 PRO A N 1
ATOM 793 C CA . PRO A 1 107 ? -11.488 -5.839 18.713 1.00 89.44 107 PRO A CA 1
ATOM 794 C C . PRO A 1 107 ? -12.081 -6.532 17.480 1.00 89.44 107 PRO A C 1
ATOM 796 O O . PRO A 1 107 ? -13.238 -6.953 17.488 1.00 89.44 107 PRO A O 1
ATOM 799 N N . PHE A 1 108 ? -11.294 -6.618 16.407 1.00 91.06 108 PHE A N 1
ATOM 800 C CA . PHE A 1 108 ? -11.595 -7.357 15.175 1.00 91.06 108 PHE A CA 1
ATOM 801 C C . PHE A 1 108 ? -10.350 -7.399 14.269 1.00 91.06 108 PHE A C 1
ATOM 803 O O . PHE A 1 108 ? -9.377 -6.674 14.484 1.00 91.06 108 PHE A O 1
ATOM 810 N N . THR A 1 109 ? -10.384 -8.223 13.221 1.00 93.62 109 THR A N 1
ATOM 811 C CA . THR A 1 109 ? -9.327 -8.262 12.200 1.00 93.62 109 THR A CA 1
ATOM 812 C C . THR A 1 109 ? -9.692 -7.391 11.000 1.00 93.62 109 THR A C 1
ATOM 814 O O . THR A 1 109 ? -10.692 -7.618 10.319 1.00 93.62 109 THR A O 1
ATOM 817 N N . ILE A 1 110 ? -8.844 -6.409 10.715 1.00 93.38 110 ILE A N 1
ATOM 818 C CA . ILE A 1 110 ? -8.887 -5.546 9.538 1.00 93.38 110 ILE A CA 1
ATOM 819 C C . ILE A 1 110 ? -8.087 -6.207 8.419 1.00 93.38 110 ILE A C 1
ATOM 821 O O . ILE A 1 110 ? -6.890 -6.466 8.561 1.00 93.38 110 ILE A O 1
ATOM 825 N N . LYS A 1 111 ? -8.739 -6.447 7.282 1.00 96.38 111 LYS A N 1
ATOM 826 C CA . LYS A 1 111 ? -8.067 -6.895 6.063 1.00 96.38 111 LYS A CA 1
ATOM 827 C C . LYS A 1 111 ? -7.618 -5.686 5.245 1.00 96.38 111 LYS A C 1
ATOM 829 O O . LYS A 1 111 ? -8.436 -4.825 4.932 1.00 96.38 111 LYS A O 1
ATOM 834 N N . LEU A 1 112 ? -6.340 -5.656 4.883 1.00 97.31 112 LEU A N 1
ATOM 835 C CA . LEU A 1 112 ? -5.766 -4.726 3.916 1.00 97.31 112 LEU A CA 1
ATOM 836 C C . LEU A 1 112 ? -5.804 -5.417 2.553 1.00 97.31 112 LEU A C 1
ATOM 838 O O . LEU A 1 112 ? -5.074 -6.385 2.338 1.00 97.31 112 LEU A O 1
ATOM 842 N N . THR A 1 113 ? -6.695 -4.982 1.665 1.00 97.50 113 THR A N 1
ATOM 843 C CA . THR A 1 113 ? -6.957 -5.682 0.398 1.00 97.50 113 THR A CA 1
ATOM 844 C C . THR A 1 113 ? -6.309 -4.936 -0.767 1.00 97.50 113 THR A C 1
ATOM 846 O O . THR A 1 113 ? -6.839 -3.903 -1.178 1.00 97.50 113 THR A O 1
ATOM 849 N N . PRO A 1 114 ? -5.173 -5.421 -1.296 1.00 97.19 114 PRO A N 1
ATOM 850 C CA . PRO A 1 114 ? -4.505 -4.805 -2.433 1.00 97.19 114 PRO A CA 1
ATOM 851 C C . PRO A 1 114 ? -5.187 -5.156 -3.759 1.00 97.19 114 PRO A C 1
ATOM 853 O O . PRO A 1 114 ? -5.544 -6.309 -4.006 1.00 97.19 114 PRO A O 1
ATOM 856 N N . ALA A 1 115 ? -5.272 -4.178 -4.651 1.00 96.12 115 ALA A N 1
ATOM 857 C CA . ALA A 1 115 ? -5.677 -4.324 -6.039 1.00 96.12 115 ALA A CA 1
ATOM 858 C C . ALA A 1 115 ? -4.670 -3.596 -6.937 1.00 96.12 115 ALA A C 1
ATOM 860 O O . ALA A 1 115 ? -4.439 -2.396 -6.781 1.00 96.12 115 ALA A O 1
ATOM 861 N N . VAL A 1 116 ? -4.063 -4.318 -7.880 1.00 95.06 116 VAL A N 1
ATOM 862 C CA . VAL A 1 116 ? -3.141 -3.717 -8.853 1.00 95.06 116 VAL A CA 1
ATOM 863 C C . VAL A 1 116 ? -3.946 -2.889 -9.846 1.00 95.06 116 VAL A C 1
ATOM 865 O O . VAL A 1 116 ? -4.842 -3.403 -10.512 1.00 95.06 116 VAL A O 1
ATOM 868 N N . ILE A 1 117 ? -3.613 -1.607 -9.950 1.00 95.19 117 ILE A N 1
ATOM 869 C CA . ILE A 1 117 ? -4.236 -0.669 -10.889 1.00 95.19 117 ILE A CA 1
ATOM 870 C C . ILE A 1 117 ? -3.448 -0.635 -12.197 1.00 95.19 117 ILE A C 1
ATOM 872 O O . ILE A 1 117 ? -4.023 -0.658 -13.287 1.00 95.19 117 ILE A O 1
ATOM 876 N N . SER A 1 118 ? -2.121 -0.607 -12.095 1.00 95.38 118 SER A N 1
ATOM 877 C CA . SER A 1 118 ? -1.218 -0.712 -13.235 1.00 95.38 118 SER A CA 1
ATOM 878 C C . SER A 1 118 ? 0.140 -1.246 -12.804 1.00 95.38 118 SER A C 1
ATOM 880 O O . SER A 1 118 ? 0.567 -1.076 -11.666 1.00 95.38 118 SER A O 1
ATOM 882 N N . ALA A 1 119 ? 0.828 -1.878 -13.742 1.00 95.50 119 ALA A N 1
ATOM 883 C CA . ALA A 1 119 ? 2.239 -2.207 -13.654 1.00 95.50 119 ALA A CA 1
ATOM 884 C C . ALA A 1 119 ? 2.823 -2.045 -15.054 1.00 95.50 119 AL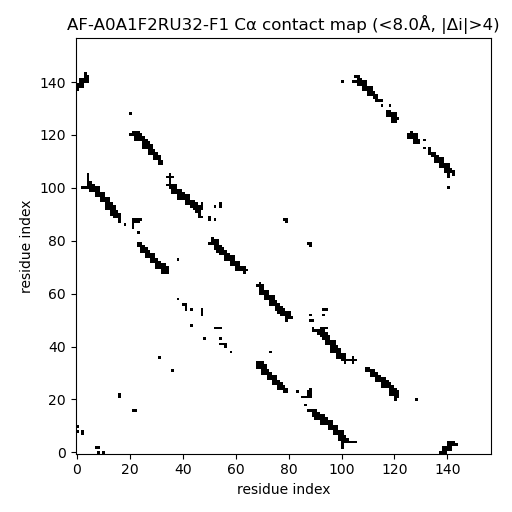A A C 1
ATOM 886 O O . ALA A 1 119 ? 2.151 -2.397 -16.026 1.00 95.50 119 ALA A O 1
ATOM 887 N N . GLU A 1 120 ? 4.019 -1.484 -15.168 1.00 94.38 120 GLU A N 1
ATOM 888 C CA . GLU A 1 120 ? 4.635 -1.164 -16.457 1.00 94.38 120 GLU A CA 1
ATOM 889 C C . GLU A 1 120 ? 6.061 -1.704 -16.535 1.00 94.38 120 GLU A C 1
ATOM 891 O O . GLU A 1 120 ? 6.773 -1.754 -15.530 1.00 94.38 120 GLU A O 1
ATOM 896 N N . ASP A 1 121 ? 6.466 -2.115 -17.735 1.00 91.38 121 ASP A N 1
ATOM 897 C CA . ASP A 1 121 ? 7.820 -2.577 -18.041 1.00 91.38 121 ASP A CA 1
ATOM 898 C C . ASP A 1 121 ? 8.737 -1.433 -18.526 1.00 91.38 121 ASP A C 1
ATOM 900 O O . ASP A 1 121 ? 8.412 -0.242 -18.465 1.00 91.38 121 ASP A O 1
ATOM 904 N N . PHE A 1 122 ? 9.911 -1.815 -19.026 1.00 89.31 122 PHE A N 1
ATOM 905 C CA . PHE A 1 122 ? 10.917 -0.914 -19.590 1.00 89.31 122 PHE A CA 1
ATOM 906 C C . PHE A 1 122 ? 10.811 -0.716 -21.104 1.00 89.31 122 PHE A C 1
ATOM 908 O O . PHE A 1 122 ? 11.695 -0.094 -21.697 1.00 89.31 122 PHE A O 1
ATOM 915 N N . SER A 1 123 ? 9.765 -1.239 -21.753 1.00 88.56 123 SER A N 1
ATOM 916 C CA . SER A 1 123 ? 9.552 -1.008 -23.181 1.00 88.56 123 SER A CA 1
ATOM 917 C C . SER A 1 123 ? 9.447 0.497 -23.466 1.00 88.56 123 SER A C 1
ATOM 919 O O . SER A 1 123 ? 9.070 1.293 -22.605 1.00 88.56 123 SER A O 1
ATOM 921 N N . ASN A 1 124 ? 9.758 0.899 -24.699 1.00 85.88 124 ASN A N 1
ATOM 922 C CA . ASN A 1 124 ? 9.526 2.262 -25.166 1.00 85.88 124 ASN A CA 1
ATOM 923 C C . ASN A 1 124 ? 8.547 2.239 -26.358 1.00 85.88 124 ASN A C 1
ATOM 925 O O . ASN A 1 124 ? 8.956 1.839 -27.451 1.00 85.88 124 ASN A O 1
ATOM 929 N N . PRO A 1 125 ? 7.265 2.617 -26.176 1.00 86.94 125 PRO A N 1
ATOM 930 C CA . PRO A 1 125 ? 6.649 3.115 -24.937 1.00 86.94 125 PRO A CA 1
ATOM 931 C C . PRO A 1 125 ? 6.441 2.013 -23.873 1.00 86.94 125 PRO A C 1
ATOM 933 O O . PRO A 1 125 ? 6.381 0.835 -24.249 1.00 86.94 125 PRO A O 1
ATOM 936 N N . PRO A 1 126 ? 6.297 2.369 -22.576 1.00 89.25 126 PRO A N 1
ATOM 937 C CA . PRO A 1 126 ? 6.060 1.397 -21.507 1.00 89.25 126 PRO A CA 1
ATOM 938 C C . PRO A 1 126 ? 4.809 0.565 -21.768 1.00 89.25 126 PRO A C 1
ATOM 940 O O . PRO A 1 126 ? 3.753 1.096 -22.128 1.00 89.25 126 PRO A O 1
ATOM 943 N N . LYS A 1 127 ? 4.922 -0.752 -21.596 1.00 91.75 127 LYS A N 1
ATOM 944 C CA . LYS A 1 127 ? 3.811 -1.685 -21.772 1.00 91.75 127 LYS A CA 1
ATOM 945 C C . LYS A 1 127 ? 3.263 -2.103 -20.422 1.00 91.75 127 LYS A C 1
ATOM 947 O O . LYS A 1 127 ? 4.005 -2.385 -19.486 1.00 91.75 127 LYS A O 1
ATOM 952 N N . LYS A 1 128 ? 1.935 -2.199 -20.353 1.00 93.06 128 LYS A N 1
ATOM 953 C CA . LYS A 1 128 ? 1.239 -2.693 -19.166 1.00 93.06 128 LYS A CA 1
ATOM 954 C C . LYS A 1 128 ? 1.471 -4.190 -18.980 1.00 93.06 128 LYS A C 1
ATOM 956 O O . LYS A 1 128 ? 1.273 -4.971 -19.910 1.00 93.06 128 LYS A O 1
ATOM 961 N N . ILE A 1 129 ? 1.786 -4.583 -17.754 1.00 89.81 129 ILE A N 1
ATOM 962 C CA . ILE A 1 129 ? 1.895 -5.973 -17.324 1.00 89.81 129 ILE A CA 1
ATOM 963 C C . ILE A 1 129 ? 0.598 -6.372 -16.624 1.00 89.81 129 ILE A C 1
ATOM 965 O O . ILE A 1 129 ? 0.227 -5.822 -15.591 1.00 89.81 129 ILE A O 1
ATOM 969 N N . ALA A 1 130 ? -0.120 -7.331 -17.209 1.00 77.62 130 ALA A N 1
ATOM 970 C CA . ALA A 1 130 ? -1.452 -7.725 -16.745 1.00 77.62 130 ALA A CA 1
ATOM 971 C C . ALA A 1 130 ? -1.442 -8.689 -15.545 1.00 77.62 130 ALA A C 1
ATOM 973 O O . ALA A 1 130 ? -2.484 -8.915 -14.935 1.00 77.62 130 ALA A O 1
ATOM 974 N N . LYS A 1 131 ? -0.295 -9.301 -15.228 1.00 82.69 131 LYS A N 1
ATOM 975 C CA . LYS A 1 131 ? -0.179 -10.352 -14.209 1.00 82.69 131 LYS A CA 1
ATOM 976 C C . LYS A 1 131 ? 0.811 -9.940 -13.129 1.00 82.69 131 LYS A C 1
ATOM 978 O O . LYS A 1 131 ? 1.965 -10.344 -13.162 1.00 82.69 131 LYS A O 1
ATOM 983 N N . VAL A 1 132 ? 0.338 -9.148 -12.175 1.00 88.75 132 VAL A N 1
ATOM 984 C CA . VAL A 1 132 ? 1.044 -8.895 -10.916 1.00 88.75 132 VAL A CA 1
ATOM 985 C C . VAL A 1 132 ? 0.180 -9.460 -9.796 1.00 88.75 132 VAL A C 1
ATOM 987 O O . VAL A 1 132 ? -0.986 -9.090 -9.663 1.00 88.75 132 VAL A O 1
ATOM 990 N N . GLY A 1 133 ? 0.730 -10.419 -9.053 1.00 91.75 133 GLY A N 1
ATOM 991 C CA . GLY A 1 133 ? 0.062 -11.015 -7.901 1.00 91.75 133 GLY A CA 1
ATOM 992 C C . GLY A 1 133 ? 0.118 -10.086 -6.694 1.00 91.75 133 GLY A C 1
ATOM 993 O O . GLY A 1 133 ? 1.058 -9.308 -6.545 1.00 91.75 133 GLY A O 1
ATOM 994 N N . THR A 1 134 ? -0.884 -10.172 -5.826 1.00 94.25 134 THR A N 1
ATOM 995 C CA . THR A 1 134 ? -0.906 -9.456 -4.551 1.00 94.25 134 THR A CA 1
ATOM 996 C C . THR A 1 134 ? -1.416 -10.368 -3.450 1.00 94.25 134 THR A C 1
ATOM 998 O O . THR A 1 134 ? -2.285 -11.212 -3.674 1.00 94.25 134 THR A O 1
ATOM 1001 N N 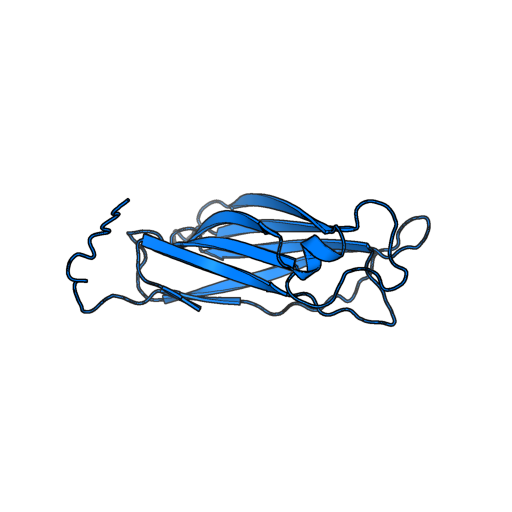. GLU A 1 135 ? -0.895 -10.176 -2.242 1.00 95.44 135 GLU A N 1
ATOM 1002 C CA . GLU A 1 135 ? -1.356 -10.883 -1.052 1.00 95.44 135 GLU A CA 1
ATOM 1003 C C . GLU A 1 135 ? -1.922 -9.884 -0.037 1.00 95.44 135 GLU A C 1
ATOM 1005 O O . GLU A 1 135 ? -1.323 -8.830 0.194 1.00 95.44 135 GLU A O 1
ATOM 1010 N N . PRO A 1 136 ? -3.095 -10.162 0.558 1.00 95.69 136 PRO A N 1
ATOM 1011 C CA . PRO A 1 136 ? -3.694 -9.263 1.529 1.00 95.69 136 PRO A CA 1
ATOM 1012 C C . PRO A 1 136 ? -2.933 -9.265 2.856 1.00 95.69 136 PRO A C 1
ATOM 1014 O O . PRO A 1 136 ? -2.554 -10.312 3.377 1.00 95.69 136 PRO A O 1
ATOM 1017 N N . GLY A 1 137 ? -2.803 -8.081 3.452 1.00 94.44 137 GLY A N 1
ATOM 1018 C CA . GLY A 1 137 ? -2.307 -7.923 4.817 1.00 94.44 137 GLY A CA 1
ATOM 1019 C C . GLY A 1 137 ? -3.428 -8.065 5.849 1.00 94.44 137 GLY A C 1
ATOM 1020 O O . GLY A 1 137 ? -4.595 -7.791 5.558 1.00 94.44 137 GLY A O 1
ATOM 1021 N N . LEU A 1 138 ? -3.073 -8.447 7.078 1.00 94.94 138 LEU A N 1
ATOM 1022 C CA . LEU A 1 138 ? -4.000 -8.519 8.212 1.00 94.94 138 LEU A CA 1
ATOM 1023 C C . LEU A 1 138 ? -3.483 -7.694 9.397 1.00 94.94 138 LEU A C 1
ATOM 1025 O O . LEU A 1 138 ? -2.336 -7.851 9.838 1.00 94.94 138 LEU A O 1
ATOM 1029 N N . VAL A 1 139 ? -4.361 -6.849 9.931 1.00 93.50 139 VAL A N 1
ATOM 1030 C CA . VAL A 1 139 ? -4.170 -6.088 11.169 1.00 93.50 139 VAL A CA 1
ATOM 1031 C C . VAL A 1 139 ? -5.225 -6.537 12.174 1.00 93.50 139 VAL A C 1
ATOM 1033 O O . VAL A 1 139 ? -6.410 -6.396 11.912 1.00 93.50 139 VAL A O 1
ATOM 1036 N N . THR A 1 140 ? -4.822 -7.068 13.319 1.00 92.75 140 THR A N 1
ATOM 1037 C CA . THR A 1 140 ? -5.737 -7.473 14.392 1.00 92.75 140 THR A CA 1
ATOM 1038 C C . THR A 1 140 ? -5.767 -6.398 15.468 1.00 92.75 140 THR A C 1
ATOM 1040 O O . THR A 1 140 ? -4.724 -6.030 16.004 1.00 92.75 140 THR A O 1
ATOM 1043 N N . VAL A 1 141 ? -6.956 -5.887 15.779 1.00 91.25 141 VAL A N 1
ATOM 1044 C CA . VAL A 1 141 ? -7.165 -5.019 16.937 1.00 91.25 141 VAL A CA 1
ATOM 1045 C C . VAL A 1 141 ? -7.448 -5.900 18.146 1.00 91.25 141 VAL A C 1
ATOM 1047 O O . VAL A 1 141 ? -8.410 -6.668 18.144 1.00 91.25 141 VAL A O 1
ATOM 1050 N N . GLU A 1 142 ? -6.610 -5.784 19.166 1.00 88.81 142 GLU A N 1
ATOM 1051 C CA . GLU A 1 142 ? -6.714 -6.508 20.432 1.00 88.81 142 GLU A CA 1
ATOM 1052 C C . GLU A 1 142 ? -7.052 -5.514 21.549 1.00 88.81 142 GLU A C 1
ATOM 1054 O O . GLU A 1 142 ? -6.612 -4.363 21.526 1.00 88.81 142 GLU A O 1
ATOM 1059 N N . LEU A 1 143 ? -7.858 -5.932 22.526 1.00 79.44 143 LEU A N 1
ATOM 1060 C CA . LEU A 1 143 ? -8.059 -5.143 23.739 1.00 79.44 143 LEU A CA 1
ATOM 1061 C C . LEU A 1 143 ? -6.919 -5.449 24.712 1.00 79.44 143 LEU A C 1
ATOM 1063 O O . LEU A 1 143 ? -6.564 -6.610 24.908 1.00 79.44 143 LEU A O 1
ATOM 1067 N N . LEU A 1 144 ? -6.347 -4.408 25.320 1.00 65.12 144 LEU A N 1
ATOM 1068 C CA . LEU A 1 144 ? -5.497 -4.597 26.491 1.00 65.12 144 LEU A CA 1
ATOM 1069 C C . LEU A 1 144 ? -6.397 -5.003 27.654 1.00 65.12 144 LEU A C 1
ATOM 1071 O O . LEU A 1 144 ? -7.181 -4.184 28.123 1.00 65.12 144 LEU A O 1
ATOM 1075 N N . ASP A 1 145 ? -6.224 -6.216 28.166 1.00 58.16 145 ASP A N 1
ATOM 1076 C CA . ASP A 1 145 ? -6.763 -6.601 29.478 1.00 58.16 145 ASP A CA 1
ATOM 1077 C C . ASP A 1 145 ? -5.874 -6.109 30.642 1.00 58.16 145 ASP A C 1
ATOM 1079 O O . ASP A 1 145 ? -6.024 -6.549 31.779 1.00 58.16 145 ASP A O 1
ATOM 1083 N N . VAL A 1 146 ? -4.925 -5.190 30.399 1.00 55.34 146 VAL A N 1
ATOM 1084 C CA . VAL A 1 146 ? -4.006 -4.702 31.441 1.00 55.34 146 VAL A CA 1
ATOM 1085 C C . VAL A 1 146 ? -3.506 -3.280 31.180 1.00 55.34 146 VAL A C 1
ATOM 1087 O O . VAL A 1 146 ? -3.066 -2.943 30.081 1.00 55.34 146 VAL A O 1
ATOM 1090 N N . MET A 1 147 ? -3.557 -2.450 32.227 1.00 50.75 147 MET A N 1
ATOM 1091 C CA . MET A 1 147 ? -2.988 -1.100 32.266 1.00 50.75 147 MET A CA 1
ATOM 1092 C C . MET A 1 147 ? -1.458 -1.166 32.137 1.00 50.75 147 MET A C 1
ATOM 1094 O O . MET A 1 147 ? -0.831 -1.853 32.943 1.00 50.75 147 MET A O 1
ATOM 1098 N N . PRO A 1 148 ? -0.821 -0.444 31.200 1.00 51.88 148 PRO A N 1
ATOM 1099 C CA . PRO A 1 148 ? 0.624 -0.297 31.239 1.00 51.88 148 PRO A CA 1
ATOM 1100 C C . PRO A 1 148 ? 1.005 0.670 32.368 1.00 51.88 148 PRO A C 1
ATOM 1102 O O . PRO A 1 148 ? 0.587 1.830 32.383 1.00 51.88 148 PRO A O 1
ATOM 1105 N N . GLU A 1 149 ? 1.792 0.181 33.327 1.00 52.78 149 GLU A N 1
ATOM 1106 C CA . GLU A 1 149 ? 2.471 1.014 34.319 1.00 52.78 149 GLU A CA 1
ATOM 1107 C C . GLU A 1 149 ? 3.407 2.006 33.605 1.00 52.78 149 GLU A C 1
ATOM 1109 O O . GLU A 1 149 ? 4.052 1.681 32.604 1.00 52.78 149 GLU A O 1
ATOM 1114 N N . ALA A 1 150 ? 3.428 3.250 34.088 1.00 52.78 150 ALA A N 1
ATOM 1115 C CA . ALA A 1 150 ? 4.082 4.382 33.440 1.00 52.78 150 ALA A CA 1
ATOM 1116 C C . ALA A 1 150 ? 5.545 4.095 33.054 1.00 52.78 150 ALA A C 1
ATOM 1118 O O . ALA A 1 150 ? 6.367 3.743 33.897 1.00 52.78 150 ALA A O 1
ATOM 1119 N N . THR A 1 151 ? 5.893 4.319 31.786 1.00 53.56 151 THR A N 1
ATOM 1120 C CA . THR A 1 151 ? 7.283 4.267 31.314 1.00 53.56 151 THR A CA 1
ATOM 1121 C C . THR A 1 151 ? 7.820 5.693 31.194 1.00 53.56 151 THR A C 1
ATOM 1123 O O . THR A 1 151 ? 7.475 6.425 30.268 1.00 53.56 151 THR A O 1
ATOM 1126 N N . CYS A 1 152 ? 8.635 6.118 32.159 1.00 70.25 152 CYS A N 1
ATOM 1127 C CA . CYS A 1 152 ? 9.355 7.390 32.092 1.00 70.25 152 CYS A CA 1
ATOM 1128 C C . CYS A 1 152 ? 10.615 7.246 31.229 1.00 70.25 152 CYS A C 1
ATOM 1130 O O . CYS A 1 152 ? 11.325 6.245 31.321 1.00 70.25 152 CYS A O 1
ATOM 1132 N N . PHE A 1 153 ? 10.935 8.278 30.449 1.00 71.31 153 PHE A N 1
ATOM 1133 C CA . PHE A 1 153 ? 12.245 8.422 29.817 1.00 71.31 153 PHE A CA 1
ATOM 1134 C C . PHE A 1 153 ? 13.142 9.286 30.707 1.00 71.31 153 PHE A C 1
ATOM 1136 O O . PHE A 1 153 ? 12.739 10.376 31.112 1.00 71.31 153 PHE A O 1
ATOM 1143 N N . PHE A 1 154 ? 14.362 8.823 30.978 1.00 68.38 154 PHE A N 1
ATOM 1144 C CA . PHE A 1 154 ? 15.407 9.619 31.618 1.00 68.38 154 PHE A CA 1
ATOM 1145 C C . PHE A 1 154 ? 16.558 9.815 30.636 1.00 68.38 154 PHE A C 1
ATOM 1147 O O . PHE A 1 154 ? 17.002 8.865 29.995 1.00 68.38 154 PHE A O 1
ATOM 1154 N N . PHE A 1 155 ? 17.043 11.049 30.546 1.00 60.50 155 PHE A N 1
ATOM 1155 C CA . PHE A 1 155 ? 18.243 11.409 29.802 1.00 60.50 155 PHE A CA 1
ATOM 1156 C C . PHE A 1 155 ? 19.248 12.003 30.788 1.00 60.50 155 PHE A C 1
ATOM 1158 O O . PHE A 1 155 ? 18.889 12.870 31.586 1.00 60.50 155 PHE A O 1
ATOM 1165 N N . THR A 1 156 ? 20.499 11.559 30.724 1.00 56.53 156 THR A N 1
ATOM 1166 C CA . THR A 1 156 ? 21.634 12.191 31.410 1.00 56.53 156 THR A CA 1
ATOM 1167 C C . THR A 1 156 ? 22.693 12.559 30.375 1.00 56.53 156 THR A C 1
ATOM 1169 O O . THR A 1 156 ? 22.799 11.881 29.352 1.00 56.53 156 THR A O 1
ATOM 1172 N N . HIS A 1 157 ? 23.422 13.649 30.623 1.00 58.31 157 HIS A N 1
ATOM 1173 C CA . HIS A 1 157 ? 24.563 14.070 29.805 1.00 58.31 157 HIS A CA 1
ATOM 1174 C C . HIS A 1 157 ? 25.819 13.274 30.162 1.00 58.31 157 HIS A C 1
ATOM 1176 O O . HIS A 1 157 ? 25.906 12.830 31.332 1.00 58.31 157 HIS A O 1
#

Mean predicted aligned error: 6.56 Å

Sequence (157 aa):
MSGTPGASLMVPLYFTPDLKTPLRSFVVDIEFVSNNLKFQKASRGVAAEQANVDITTAVTDAPADDKGVTRSKLRVTASLAGQTPPEGMPDGLLAYLLFQISLEAKPFTIKLTPAVISAEDFSNPPKKIAKVGTEPGLVTVELLDVMPEATCFFFTH

Secondary structure (DSSP, 8-state):
-EE-TT-EEEEEEEE---TTS--SEEEEEEEEETTTEEEEEEEE-HHHHHTTEEEEEEEEEPPP-TTS--EEEEEEEEEE-SSPPTT-SPSEEEEEEEEEE-TTPPSEEEEEEEEEEEEE-S-SSPPBPS------EEEEE---SSPPPP-------

pLDDT: mean 89.78, std 11.46, range [50.75, 98.69]

Solvent-accessible surface area (backbon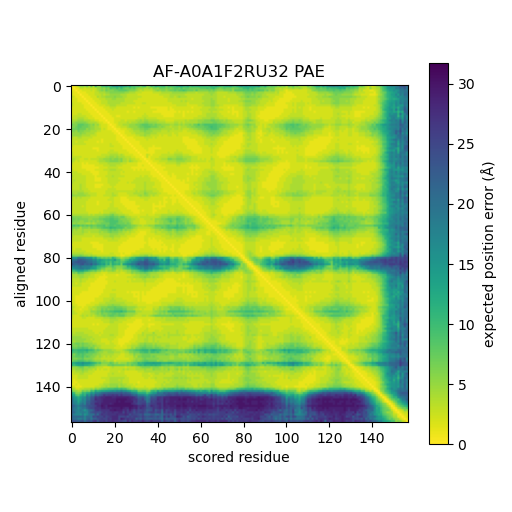e atoms only — not comparable to full-atom values): 9006 Å² total; per-residue (Å²): 92,75,45,36,57,57,37,77,43,76,48,75,41,71,41,77,67,49,89,90,61,37,36,40,31,38,32,34,34,34,36,34,56,42,76,36,39,41,83,76,50,75,43,78,18,69,30,18,61,77,62,42,39,46,76,49,75,48,77,47,78,47,75,57,46,101,84,70,52,27,41,30,34,39,37,39,35,42,33,64,52,78,86,75,59,91,73,36,53,60,58,41,39,41,27,34,41,32,31,32,31,28,73,82,38,66,70,48,75,44,57,36,44,61,42,79,76,47,29,26,32,80,51,91,74,64,42,79,53,92,84,73,88,80,78,68,48,55,42,33,34,44,76,76,94,63,83,80,78,86,82,83,88,85,88,83,136

Radius of gyration: 18.38 Å; Cα contacts (8 Å, |Δi|>4): 359; chains: 1; bounding box: 50×27×60 Å

Nearest PDB structures (foldseek):
  6kge-assembly2_A  TM=7.467E-01  e=3.141E-05  Clostridium acetobutylicum ATCC 824
  5nrm-assembly1_A  TM=7.015E-01  e=1.607E-05  Acetivibrio cellulolyticus
  5lxv-assembly1_A  TM=6.882E-01  e=1.028E-04  Ruminococcus flavefaciens FD-1
  5n5p-assembly2_C  TM=7.013E-01  e=1.285E-03  Ruminococcus flavefaciens FD-1
  2ed6-assembly1_A  TM=3.545E-01  e=6.681E+00  Shrimp white spot syndrome virus